Protein AF-A0A5J6YXM9-F1 (afdb_monomer)

Foldseek 3Di:
DDPDDPVVVVVVLVVQLVVLVVLLVLLVVLCVVCVVDVDPSNVLSVVLVVLSVVSVVCNVPVVSPVVDVVNVVVNVVSSVSSVVSVVVVVVVVVVD

pLDDT: mean 81.73, std 10.86, range [43.12, 93.12]

Sequence (96 aa):
MSRKPARLSFELALQLRLLSAAGALLIFTLLWAGFIYPSLITLPALLVTPALFVLLAAVVSPQFVETRPWLRTYLLLSVGLSVVCWVFILVWFSRN

Mean predicted aligned error: 7.25 Å

Structure (mmCIF, N/CA/C/O backbone):
data_AF-A0A5J6YXM9-F1
#
_entry.id   AF-A0A5J6YXM9-F1
#
loop_
_atom_site.group_PDB
_atom_site.id
_atom_site.type_symbol
_atom_site.label_atom_id
_atom_site.label_alt_id
_atom_site.label_comp_id
_atom_site.label_asym_id
_atom_site.label_entity_id
_atom_site.label_seq_id
_atom_site.pdbx_PDB_ins_code
_atom_site.Cartn_x
_atom_site.Cartn_y
_atom_site.Cartn_z
_atom_site.occupancy
_atom_site.B_iso_or_equiv
_atom_site.auth_seq_id
_atom_site.auth_comp_id
_atom_site.auth_asym_id
_atom_site.auth_atom_id
_atom_site.pdbx_PDB_model_num
ATOM 1 N N . MET A 1 1 ? -25.259 -16.755 30.640 1.00 43.12 1 MET A N 1
ATOM 2 C CA . MET A 1 1 ? -24.291 -15.648 30.458 1.00 43.12 1 MET A CA 1
ATOM 3 C C . MET A 1 1 ? -23.193 -16.097 29.497 1.00 43.12 1 MET A C 1
ATOM 5 O O . MET A 1 1 ? -22.239 -16.743 29.914 1.00 43.12 1 MET A O 1
ATOM 9 N N . SER A 1 2 ? -23.369 -15.844 28.197 1.00 45.78 2 SER A N 1
ATOM 10 C CA . SER A 1 2 ? -22.435 -16.282 27.150 1.00 45.78 2 SER A CA 1
ATOM 11 C C . SER A 1 2 ? -21.250 -15.313 27.065 1.00 45.78 2 SER A C 1
ATOM 13 O O . SER A 1 2 ? -21.340 -14.246 26.462 1.00 45.78 2 SER A O 1
ATOM 15 N N . ARG A 1 3 ? -20.134 -15.654 27.722 1.00 51.84 3 ARG A N 1
ATOM 16 C CA . ARG A 1 3 ? -18.860 -14.919 27.631 1.00 51.84 3 ARG A CA 1
ATOM 17 C C . ARG A 1 3 ? -18.154 -15.229 26.305 1.00 51.84 3 ARG A C 1
ATOM 19 O O . ARG A 1 3 ? -17.130 -15.902 26.300 1.00 51.84 3 ARG A O 1
ATOM 26 N N . LYS A 1 4 ? -18.671 -14.744 25.177 1.00 60.19 4 LYS A N 1
ATOM 27 C CA . LYS A 1 4 ? -17.903 -14.637 23.922 1.00 60.19 4 LYS A CA 1
ATOM 28 C C . LYS A 1 4 ? -18.357 -13.397 23.142 1.00 60.19 4 LYS A C 1
ATOM 30 O O . LYS A 1 4 ? -19.360 -13.467 22.443 1.00 60.19 4 LYS A O 1
ATOM 35 N N . PRO A 1 5 ? -17.634 -12.266 23.288 1.00 51.97 5 PRO A N 1
ATOM 36 C CA . PRO A 1 5 ? -17.371 -11.440 22.102 1.00 51.97 5 PRO A CA 1
ATOM 37 C C . PRO A 1 5 ? -15.985 -10.754 22.061 1.00 51.97 5 PRO A C 1
ATOM 39 O O . PRO A 1 5 ? -15.738 -9.966 21.162 1.00 51.97 5 PRO A O 1
ATOM 42 N N . ALA A 1 6 ? -15.056 -11.021 22.990 1.00 54.19 6 ALA A N 1
ATOM 43 C CA . ALA A 1 6 ? -13.776 -10.285 23.045 1.00 54.19 6 ALA A CA 1
ATOM 44 C C . ALA A 1 6 ? -12.651 -10.862 22.158 1.00 54.19 6 ALA A C 1
ATOM 46 O O . ALA A 1 6 ? -11.747 -10.142 21.753 1.00 54.19 6 ALA A O 1
ATOM 47 N N . ARG A 1 7 ? -12.676 -12.167 21.847 1.00 53.88 7 ARG A N 1
ATOM 48 C CA . ARG A 1 7 ? -11.641 -12.788 20.992 1.00 53.88 7 ARG A CA 1
ATOM 49 C C . ARG A 1 7 ? -11.834 -12.488 19.505 1.00 53.88 7 ARG A C 1
ATOM 51 O O . ARG A 1 7 ? -10.852 -12.324 18.796 1.00 53.88 7 ARG A O 1
ATOM 58 N N . LEU A 1 8 ? -13.085 -12.378 19.057 1.00 54.84 8 LEU A N 1
ATOM 59 C CA . LEU A 1 8 ? -13.418 -12.113 17.654 1.00 54.84 8 LEU A CA 1
ATOM 60 C C . LEU A 1 8 ? -13.002 -10.695 17.236 1.00 54.84 8 LEU A C 1
ATOM 62 O O . LEU A 1 8 ? -12.493 -10.511 16.139 1.00 54.84 8 LEU A O 1
ATOM 66 N N . SER A 1 9 ? -13.135 -9.713 18.134 1.00 64.44 9 SER A N 1
ATOM 67 C CA . SER A 1 9 ? -12.642 -8.351 17.901 1.00 64.44 9 SER A CA 1
ATOM 68 C C . SER A 1 9 ? -11.114 -8.263 17.912 1.00 64.44 9 SER A C 1
ATOM 70 O O . SER A 1 9 ? -10.545 -7.486 17.151 1.00 64.44 9 SER A O 1
ATOM 72 N N . PHE A 1 10 ? -10.439 -9.073 18.734 1.00 70.06 10 PHE A N 1
ATOM 73 C CA . PHE A 1 10 ? -8.978 -9.103 18.790 1.00 70.06 10 PHE A CA 1
ATOM 74 C C . PHE A 1 10 ? -8.353 -9.677 17.513 1.00 70.06 10 PHE A C 1
ATOM 76 O O . PHE A 1 10 ? -7.426 -9.077 16.973 1.00 70.06 10 PHE A O 1
ATOM 83 N N . GLU A 1 11 ? -8.867 -10.799 16.999 1.00 77.00 11 GLU A N 1
ATOM 84 C CA . GLU A 1 11 ? -8.364 -11.368 15.742 1.00 77.00 11 GLU A CA 1
ATOM 85 C C . GLU A 1 11 ? -8.632 -10.452 14.548 1.00 77.00 11 GLU A C 1
ATOM 87 O O . GLU A 1 11 ? -7.741 -10.256 13.723 1.00 77.00 11 GLU A O 1
ATOM 92 N N . LEU A 1 12 ? -9.811 -9.825 14.488 1.00 76.69 12 LEU A N 1
ATOM 93 C CA . LEU A 1 12 ? -10.138 -8.881 13.422 1.00 76.69 12 LEU A CA 1
ATOM 94 C C . LEU A 1 12 ? -9.210 -7.656 13.455 1.00 76.69 12 LEU A C 1
ATOM 96 O O . LEU A 1 12 ? -8.677 -7.245 12.426 1.00 76.69 12 LEU A O 1
ATOM 100 N N . ALA A 1 13 ? -8.948 -7.115 14.650 1.00 75.50 13 ALA A N 1
ATOM 101 C CA . ALA A 1 13 ? -8.008 -6.015 14.836 1.00 75.50 13 ALA A CA 1
ATOM 102 C C . ALA A 1 13 ? -6.573 -6.414 14.457 1.00 75.50 13 ALA A C 1
ATOM 104 O O . ALA A 1 13 ? -5.861 -5.626 13.838 1.00 75.50 13 ALA A O 1
ATOM 105 N N . LEU A 1 14 ? -6.144 -7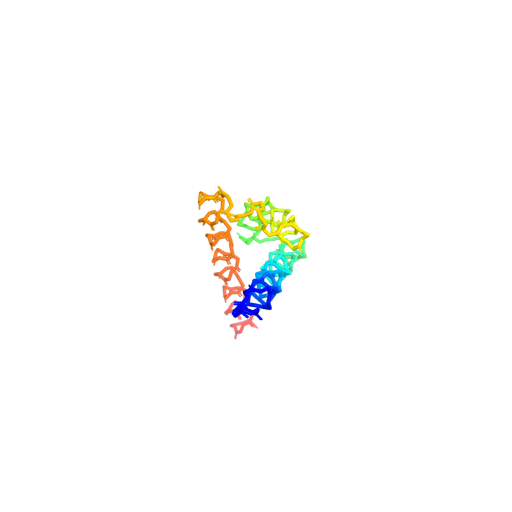.637 14.785 1.00 82.69 14 LEU A N 1
ATOM 106 C CA . LEU A 1 14 ? -4.834 -8.155 14.390 1.00 82.69 14 LEU A CA 1
ATOM 107 C C . LEU A 1 14 ? -4.721 -8.290 12.866 1.00 82.69 14 LEU A C 1
ATOM 109 O O . LEU A 1 14 ? -3.728 -7.851 12.290 1.00 82.69 14 LEU A O 1
ATOM 113 N N . GLN A 1 15 ? -5.742 -8.842 12.208 1.00 84.06 15 GLN A N 1
ATOM 114 C CA . GLN A 1 15 ? -5.794 -8.959 10.750 1.00 84.06 15 GLN A CA 1
ATOM 115 C C . GLN A 1 15 ? -5.722 -7.589 10.071 1.00 84.06 15 GLN A C 1
ATOM 117 O O . GLN A 1 15 ? -4.943 -7.415 9.137 1.00 84.06 15 GLN A O 1
ATOM 122 N N . LEU A 1 16 ? -6.472 -6.601 10.567 1.00 80.81 16 LEU A N 1
ATOM 123 C CA . LEU A 1 16 ? -6.425 -5.222 10.074 1.00 80.81 16 LEU A CA 1
ATOM 124 C C . LEU A 1 16 ? -5.030 -4.615 10.214 1.00 80.81 16 LEU A C 1
ATOM 126 O O . LEU A 1 16 ? -4.518 -4.042 9.258 1.00 80.81 16 LEU A O 1
ATOM 130 N N . ARG A 1 17 ? -4.382 -4.798 11.367 1.00 86.12 17 ARG A N 1
ATOM 131 C CA . ARG A 1 17 ? -3.011 -4.322 11.589 1.00 86.12 17 ARG A CA 1
ATOM 132 C C . ARG A 1 17 ? -2.015 -4.973 10.641 1.00 86.12 17 ARG A C 1
ATOM 134 O O . ARG A 1 17 ? -1.193 -4.271 10.064 1.00 86.12 17 ARG A O 1
ATOM 141 N N . LEU A 1 18 ? -2.096 -6.290 10.456 1.00 87.62 18 LEU A N 1
ATOM 142 C CA . LEU A 1 18 ? -1.227 -7.016 9.528 1.00 87.62 18 LEU A CA 1
ATOM 143 C C . LEU A 1 18 ? -1.457 -6.565 8.082 1.00 87.62 18 LEU A C 1
ATOM 145 O O . LEU A 1 18 ? -0.494 -6.336 7.356 1.00 87.62 18 LEU A O 1
ATOM 149 N N . LEU A 1 19 ? -2.714 -6.372 7.680 1.00 86.19 19 LEU A N 1
ATOM 150 C CA . LEU A 1 19 ? -3.063 -5.887 6.348 1.00 86.19 19 LEU A CA 1
ATOM 151 C C . LEU A 1 19 ? -2.557 -4.455 6.121 1.00 86.19 19 LEU A C 1
ATOM 153 O O . LEU A 1 19 ? -1.987 -4.158 5.072 1.00 86.19 19 LEU A O 1
ATOM 157 N N . SER A 1 20 ? -2.715 -3.574 7.111 1.00 86.56 20 SER A N 1
ATOM 158 C CA . SER A 1 20 ? -2.185 -2.212 7.057 1.00 86.56 20 SER A CA 1
ATOM 159 C C . SER A 1 20 ? -0.659 -2.191 7.020 1.00 86.56 20 SER A C 1
ATOM 161 O O . SER A 1 20 ? -0.089 -1.424 6.249 1.00 86.56 20 SER A O 1
ATOM 163 N N . ALA A 1 21 ? 0.005 -3.063 7.782 1.00 88.12 21 ALA A N 1
ATOM 164 C CA . ALA A 1 21 ? 1.457 -3.202 7.756 1.00 88.12 21 ALA A CA 1
ATOM 165 C C . ALA A 1 21 ? 1.950 -3.704 6.392 1.00 88.12 21 ALA A C 1
ATOM 167 O O . ALA A 1 21 ? 2.903 -3.152 5.848 1.00 88.12 21 ALA A O 1
ATOM 168 N N . ALA A 1 22 ? 1.272 -4.694 5.804 1.00 90.12 22 ALA A N 1
ATOM 169 C CA . ALA A 1 22 ? 1.585 -5.196 4.469 1.00 90.12 22 ALA A CA 1
ATOM 170 C C . ALA A 1 22 ? 1.407 -4.110 3.395 1.00 90.12 22 ALA A C 1
ATOM 172 O O . ALA A 1 22 ? 2.288 -3.919 2.558 1.00 90.12 22 ALA A O 1
ATOM 173 N N . GLY A 1 23 ? 0.309 -3.348 3.452 1.00 88.69 23 GLY A N 1
ATOM 174 C CA . GLY A 1 23 ? 0.086 -2.208 2.561 1.00 88.69 23 GLY A CA 1
ATOM 175 C C . GLY A 1 23 ? 1.154 -1.124 2.723 1.00 88.69 23 GLY A C 1
ATOM 176 O O . GLY A 1 23 ? 1.680 -0.625 1.731 1.00 88.69 23 GLY A O 1
ATOM 177 N N . ALA A 1 24 ? 1.527 -0.794 3.964 1.00 90.62 24 ALA A N 1
ATOM 178 C CA . ALA A 1 24 ? 2.585 0.172 4.241 1.00 90.62 24 ALA A CA 1
ATOM 179 C C . ALA A 1 24 ? 3.931 -0.298 3.673 1.00 90.62 24 ALA A C 1
ATOM 181 O O . ALA A 1 24 ? 4.627 0.475 3.021 1.00 90.62 24 ALA A O 1
ATOM 182 N N . LEU A 1 25 ? 4.273 -1.574 3.856 1.00 93.12 25 LEU A N 1
ATOM 183 C CA . LEU A 1 25 ? 5.500 -2.164 3.325 1.00 93.12 25 LEU A CA 1
ATOM 184 C C . LEU A 1 25 ? 5.532 -2.134 1.787 1.00 93.12 25 LEU A C 1
ATOM 186 O O . LEU A 1 25 ? 6.556 -1.806 1.186 1.00 93.12 25 LEU A O 1
ATOM 190 N N . LEU A 1 26 ? 4.400 -2.406 1.137 1.00 91.56 26 LEU A N 1
ATOM 191 C CA . LEU A 1 26 ? 4.269 -2.336 -0.318 1.00 91.56 26 LEU A CA 1
ATOM 192 C C . LEU A 1 26 ? 4.468 -0.906 -0.855 1.00 91.56 26 LEU A C 1
ATOM 194 O O . LEU A 1 26 ? 5.202 -0.710 -1.824 1.00 91.56 26 LEU A O 1
ATOM 198 N N . ILE A 1 27 ? 3.876 0.100 -0.205 1.00 90.25 27 ILE A N 1
ATOM 199 C CA . ILE A 1 27 ? 4.069 1.512 -0.578 1.00 90.25 27 ILE A CA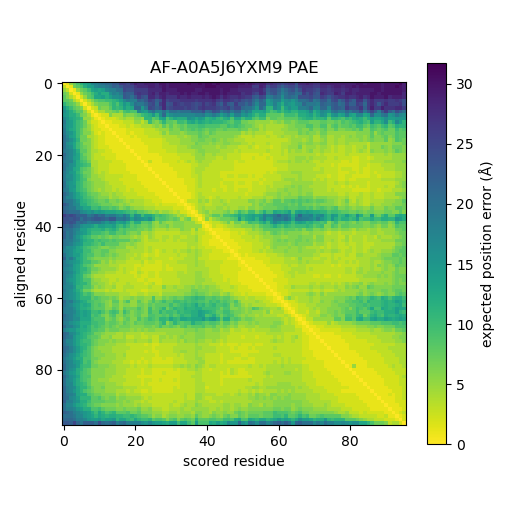 1
ATOM 200 C C . ILE A 1 27 ? 5.511 1.959 -0.305 1.00 90.25 27 ILE A C 1
ATOM 202 O O . ILE A 1 27 ? 6.119 2.634 -1.134 1.00 90.25 27 ILE A O 1
ATOM 206 N N . PHE A 1 28 ? 6.084 1.563 0.832 1.00 91.12 28 PHE A N 1
ATOM 207 C CA . PHE A 1 28 ? 7.458 1.900 1.200 1.00 91.12 28 PHE A CA 1
ATOM 208 C C . PHE A 1 28 ? 8.470 1.361 0.185 1.00 91.12 28 PHE A C 1
ATOM 210 O O . PHE A 1 28 ? 9.338 2.092 -0.286 1.00 91.12 28 PHE A O 1
ATOM 217 N N . THR A 1 29 ? 8.337 0.091 -0.194 1.00 90.31 29 THR A N 1
ATOM 218 C CA . THR A 1 29 ? 9.221 -0.527 -1.190 1.00 90.31 29 THR A CA 1
ATOM 219 C C . THR A 1 29 ? 9.049 0.100 -2.574 1.00 90.31 29 THR A C 1
ATOM 221 O O . THR A 1 29 ? 10.035 0.246 -3.293 1.00 90.31 29 THR A O 1
ATOM 224 N N . LEU A 1 30 ? 7.841 0.548 -2.934 1.00 88.62 30 LEU A N 1
ATOM 225 C CA . LEU A 1 30 ? 7.609 1.295 -4.171 1.00 88.62 30 LEU A CA 1
ATOM 226 C C . LEU A 1 30 ? 8.298 2.668 -4.161 1.00 88.62 30 LEU A C 1
ATOM 228 O O . LEU A 1 30 ? 8.914 3.052 -5.151 1.00 88.62 30 LEU A O 1
ATOM 232 N N . LEU A 1 31 ? 8.213 3.401 -3.047 1.00 88.31 31 LEU A N 1
ATOM 233 C CA . LEU A 1 31 ? 8.917 4.676 -2.867 1.00 88.31 31 LEU A CA 1
ATOM 234 C C . LEU A 1 31 ? 10.429 4.495 -2.980 1.00 88.31 31 LEU A C 1
ATOM 236 O O . LEU A 1 31 ? 11.097 5.259 -3.673 1.00 88.31 31 LEU A O 1
ATOM 240 N N . TRP A 1 32 ? 10.952 3.450 -2.342 1.00 87.12 32 TRP A N 1
ATOM 241 C CA . TRP A 1 32 ? 12.358 3.084 -2.435 1.00 87.12 32 TRP A CA 1
ATOM 242 C C . TRP A 1 32 ? 12.771 2.764 -3.878 1.00 87.12 32 TRP A C 1
ATOM 244 O O . TRP A 1 32 ? 13.777 3.279 -4.362 1.00 87.12 32 TRP A O 1
ATOM 254 N N . ALA A 1 33 ? 11.960 1.984 -4.600 1.00 83.62 33 ALA A N 1
ATOM 255 C CA . ALA A 1 33 ? 12.187 1.690 -6.013 1.00 83.62 33 ALA A CA 1
ATOM 256 C C . ALA A 1 33 ? 12.166 2.961 -6.881 1.00 83.62 33 ALA A C 1
ATOM 258 O O . ALA A 1 33 ? 13.031 3.122 -7.738 1.00 83.62 33 ALA A O 1
ATOM 259 N N . GLY A 1 34 ? 11.235 3.886 -6.627 1.00 81.75 34 GLY A N 1
ATOM 260 C CA . GLY A 1 34 ? 11.174 5.180 -7.312 1.00 81.75 34 GLY A CA 1
ATOM 261 C C . GLY A 1 34 ? 12.377 6.085 -7.027 1.00 81.75 34 GLY A C 1
ATOM 262 O O . GLY A 1 34 ? 12.773 6.853 -7.899 1.00 81.75 34 GLY A O 1
ATOM 263 N N . PHE A 1 35 ? 12.987 5.978 -5.842 1.00 82.25 35 PHE A N 1
ATOM 264 C CA . PHE A 1 35 ? 14.206 6.715 -5.497 1.00 82.25 35 PHE A CA 1
ATOM 265 C C . PHE A 1 35 ? 15.451 6.145 -6.188 1.00 82.25 35 PHE A C 1
ATOM 267 O O . PHE A 1 35 ? 16.271 6.906 -6.697 1.00 82.25 35 PHE A O 1
ATOM 274 N N . ILE A 1 36 ? 15.592 4.815 -6.227 1.00 82.62 36 ILE A N 1
ATOM 275 C CA . ILE A 1 36 ? 16.733 4.150 -6.879 1.00 82.62 36 ILE A CA 1
ATOM 276 C C . ILE A 1 36 ? 16.646 4.270 -8.404 1.00 82.62 36 ILE A C 1
ATOM 278 O O . ILE A 1 36 ? 17.659 4.492 -9.065 1.00 82.62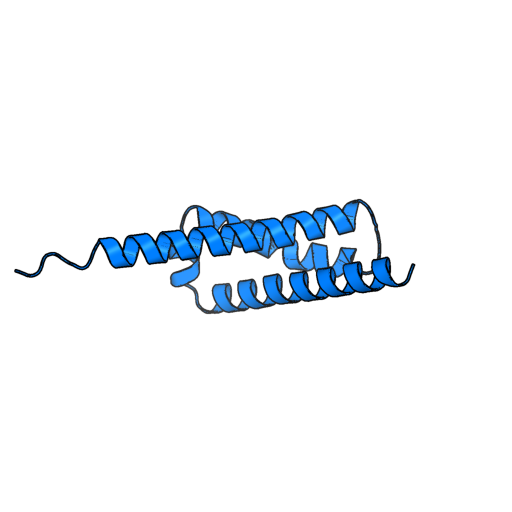 36 ILE A O 1
ATOM 282 N N . TYR A 1 37 ? 15.442 4.135 -8.961 1.00 76.06 37 TYR A N 1
ATOM 283 C CA . TYR A 1 37 ? 15.183 4.191 -10.397 1.00 76.06 37 TYR A CA 1
ATOM 284 C C . TYR A 1 37 ? 14.246 5.360 -10.718 1.00 76.06 37 TYR A C 1
ATOM 286 O O . TYR A 1 37 ? 13.050 5.135 -10.959 1.00 76.06 37 TYR A O 1
ATOM 294 N N . PRO A 1 38 ? 14.763 6.606 -10.741 1.00 68.75 38 PRO A N 1
ATOM 295 C CA . PRO A 1 38 ? 13.968 7.772 -11.098 1.00 68.75 38 PRO A CA 1
ATOM 296 C C . PRO A 1 38 ? 13.429 7.592 -12.522 1.00 68.75 38 PRO A C 1
ATOM 298 O O . PRO A 1 38 ? 14.157 7.628 -13.511 1.00 68.75 38 PRO A O 1
ATOM 301 N N . SER A 1 39 ? 12.133 7.312 -12.608 1.00 70.50 39 SER A N 1
ATOM 302 C CA . SER A 1 39 ? 11.428 6.885 -13.820 1.00 70.50 39 SER A CA 1
ATOM 303 C C . SER A 1 39 ? 9.968 7.359 -13.789 1.00 70.50 39 SER A C 1
ATOM 305 O O . SER A 1 39 ? 9.563 8.113 -12.899 1.00 70.50 39 SER A O 1
ATOM 307 N N . LEU A 1 40 ? 9.134 6.893 -14.726 1.00 71.75 40 LEU A N 1
ATOM 308 C CA . LEU A 1 40 ? 7.686 7.164 -14.744 1.00 71.75 40 LEU A CA 1
ATOM 309 C C . LEU A 1 40 ? 6.966 6.775 -13.437 1.00 71.75 40 LEU A C 1
ATOM 311 O O . LEU A 1 40 ? 5.880 7.279 -13.164 1.00 71.75 40 LEU A O 1
ATOM 315 N N . ILE A 1 41 ? 7.567 5.914 -12.613 1.00 78.19 41 ILE A N 1
ATOM 316 C CA . ILE A 1 41 ? 6.976 5.411 -11.368 1.00 78.19 41 ILE A CA 1
ATOM 317 C C . ILE A 1 41 ? 7.179 6.382 -10.190 1.00 78.19 41 ILE A C 1
ATOM 319 O O . ILE A 1 41 ? 6.466 6.311 -9.191 1.00 78.19 41 ILE A O 1
ATOM 323 N N . THR A 1 42 ? 8.087 7.350 -10.316 1.00 79.94 42 THR A N 1
ATOM 324 C CA . THR A 1 42 ? 8.384 8.316 -9.245 1.00 79.94 42 THR A CA 1
ATOM 325 C C . THR A 1 42 ? 7.170 9.188 -8.906 1.00 79.94 42 THR A C 1
ATOM 327 O O . THR A 1 42 ? 6.878 9.421 -7.737 1.00 79.94 42 THR A O 1
ATOM 330 N N . LEU A 1 43 ? 6.409 9.622 -9.918 1.00 83.62 43 LEU A N 1
ATOM 331 C CA . LEU A 1 43 ? 5.188 10.417 -9.735 1.00 83.62 43 LEU A CA 1
ATOM 332 C C . LEU A 1 43 ? 4.082 9.659 -8.977 1.00 83.62 43 LEU A C 1
ATOM 334 O O . LEU A 1 43 ? 3.615 10.171 -7.957 1.00 83.62 43 LEU A O 1
ATOM 338 N N . PRO A 1 44 ? 3.656 8.451 -9.402 1.00 82.00 44 PRO A N 1
ATOM 339 C CA . PRO A 1 44 ? 2.662 7.694 -8.651 1.00 82.00 44 PRO A CA 1
ATOM 340 C C . PRO A 1 44 ? 3.167 7.274 -7.270 1.00 82.00 44 PRO A C 1
ATOM 342 O O . PRO A 1 44 ? 2.372 7.289 -6.334 1.00 82.00 44 PRO A O 1
ATOM 345 N N . ALA A 1 45 ? 4.464 6.984 -7.103 1.00 82.25 45 ALA A N 1
ATOM 346 C CA . ALA A 1 45 ? 5.045 6.715 -5.789 1.00 82.25 45 ALA A CA 1
ATOM 347 C C . ALA A 1 45 ? 4.881 7.922 -4.844 1.00 82.25 45 ALA A C 1
ATOM 349 O O . ALA A 1 45 ? 4.391 7.768 -3.727 1.00 82.25 45 ALA A O 1
ATOM 350 N N . LEU A 1 46 ? 5.175 9.140 -5.314 1.00 84.75 46 LEU A N 1
ATOM 351 C CA . LEU A 1 46 ? 4.982 10.359 -4.524 1.00 84.75 46 LEU A CA 1
A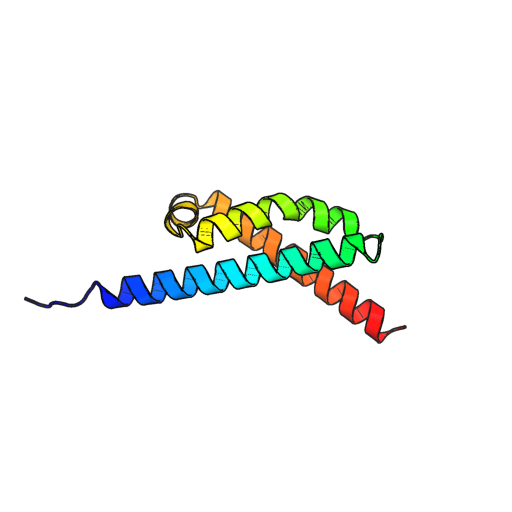TOM 352 C C . LEU A 1 46 ? 3.510 10.590 -4.143 1.00 84.75 46 LEU A C 1
ATOM 354 O O . LEU A 1 46 ? 3.233 10.958 -2.999 1.00 84.75 46 LEU A O 1
ATOM 358 N N . LEU A 1 47 ? 2.568 10.312 -5.051 1.00 87.12 47 LEU A N 1
ATOM 359 C CA . LEU A 1 47 ? 1.127 10.453 -4.796 1.00 87.12 47 LEU A CA 1
ATOM 360 C C . LEU A 1 47 ? 0.605 9.515 -3.696 1.00 87.12 47 LEU A C 1
ATOM 362 O O . LEU A 1 47 ? -0.340 9.870 -2.989 1.00 87.12 47 LEU A O 1
ATOM 366 N N . VAL A 1 48 ? 1.211 8.335 -3.530 1.00 88.50 48 VAL A N 1
ATOM 367 C CA . VAL A 1 48 ? 0.820 7.366 -2.490 1.00 88.50 48 VAL A CA 1
ATOM 368 C C . VAL A 1 48 ? 1.577 7.543 -1.170 1.00 88.50 48 VAL A C 1
ATOM 370 O O . VAL A 1 48 ? 1.229 6.903 -0.180 1.00 88.50 48 VAL A O 1
ATOM 373 N N . THR A 1 49 ? 2.560 8.446 -1.098 1.00 87.75 49 THR A N 1
ATOM 374 C CA . THR A 1 49 ? 3.314 8.734 0.139 1.00 87.75 49 THR A CA 1
ATOM 375 C C . THR A 1 49 ? 2.426 9.082 1.340 1.00 87.75 49 THR A C 1
ATOM 377 O O . THR A 1 49 ? 2.669 8.549 2.422 1.00 87.75 49 THR A O 1
ATOM 380 N N . PRO A 1 50 ? 1.371 9.914 1.221 1.00 87.44 50 PRO A N 1
ATOM 381 C CA . PRO A 1 50 ? 0.507 10.210 2.363 1.00 87.44 50 PRO A CA 1
ATOM 382 C C . PRO A 1 50 ? -0.213 8.957 2.882 1.00 87.44 50 PRO A C 1
ATOM 384 O O . PRO A 1 50 ? -0.401 8.806 4.090 1.00 87.44 50 PRO A O 1
ATOM 387 N N . ALA A 1 51 ? -0.554 8.018 1.993 1.00 87.75 51 ALA A N 1
ATOM 388 C CA . ALA A 1 51 ? -1.179 6.756 2.370 1.00 87.75 51 ALA A CA 1
ATOM 389 C C . ALA A 1 51 ? -0.252 5.863 3.209 1.00 87.75 51 ALA A C 1
ATOM 391 O O . ALA A 1 51 ? -0.749 5.149 4.077 1.00 87.75 51 ALA A O 1
ATOM 392 N N . LEU A 1 52 ? 1.074 5.952 3.036 1.00 89.12 52 LEU A N 1
ATOM 393 C CA . LEU A 1 52 ? 2.041 5.255 3.893 1.00 89.12 52 LEU A CA 1
ATOM 394 C C . LEU A 1 52 ? 1.857 5.641 5.367 1.00 89.12 52 LEU A C 1
ATOM 396 O O . LEU A 1 52 ? 1.709 4.773 6.226 1.00 89.12 52 LEU A O 1
ATOM 400 N N . PHE A 1 53 ? 1.824 6.943 5.658 1.00 88.19 53 PHE A N 1
ATOM 401 C CA . PHE A 1 53 ? 1.675 7.445 7.026 1.00 88.19 53 PHE A CA 1
ATOM 402 C C . PHE A 1 53 ? 0.326 7.062 7.631 1.00 88.19 53 PHE A C 1
ATOM 404 O O . PHE A 1 53 ? 0.248 6.697 8.804 1.00 88.19 53 PHE A O 1
ATOM 411 N N . VAL A 1 54 ? -0.733 7.091 6.822 1.00 85.88 54 VAL A N 1
ATOM 412 C CA . VAL A 1 54 ? -2.072 6.698 7.266 1.00 85.88 54 VAL A CA 1
ATOM 413 C C . VAL A 1 54 ? -2.146 5.193 7.554 1.00 85.88 54 VAL A C 1
ATOM 415 O O . VAL A 1 54 ? -2.746 4.800 8.553 1.00 85.88 54 VAL A O 1
ATOM 418 N N . LEU A 1 55 ? -1.506 4.342 6.744 1.00 87.25 55 LEU A N 1
ATOM 419 C CA . LEU A 1 55 ? -1.427 2.900 7.008 1.00 87.25 55 LEU A CA 1
ATOM 420 C C . LEU A 1 55 ? -0.612 2.596 8.266 1.00 87.25 55 LEU A C 1
ATOM 422 O O . LEU A 1 55 ? -1.039 1.779 9.075 1.00 87.25 55 LEU A O 1
ATOM 426 N N . LEU A 1 56 ? 0.510 3.286 8.484 1.00 87.00 56 LEU A N 1
ATOM 427 C CA . LEU A 1 56 ? 1.286 3.157 9.722 1.00 87.00 56 LEU A CA 1
ATOM 428 C C . LEU A 1 56 ? 0.470 3.582 10.952 1.00 87.00 56 LEU A C 1
ATOM 430 O O . LEU A 1 56 ? 0.477 2.887 11.969 1.00 87.00 56 LEU A O 1
ATOM 434 N N . ALA A 1 57 ? -0.300 4.667 10.847 1.00 85.38 57 ALA A N 1
ATOM 435 C CA . ALA A 1 57 ? -1.227 5.072 11.900 1.00 85.38 57 ALA A CA 1
ATOM 436 C C . ALA A 1 57 ? -2.299 3.998 12.163 1.00 85.38 57 ALA A C 1
ATOM 438 O O . ALA A 1 57 ? -2.629 3.739 13.319 1.00 85.38 57 ALA A O 1
ATOM 439 N N . ALA A 1 58 ? -2.786 3.322 11.117 1.00 83.12 58 ALA A N 1
ATOM 440 C CA . ALA A 1 58 ? -3.747 2.223 11.222 1.00 83.12 58 ALA A CA 1
ATOM 441 C C . ALA A 1 58 ? -3.173 0.967 11.904 1.00 83.12 58 ALA A C 1
ATOM 443 O O . ALA A 1 58 ? -3.896 0.269 12.616 1.00 83.12 58 ALA A O 1
ATOM 444 N N . VAL A 1 59 ? -1.871 0.693 11.741 1.00 85.56 59 VAL A N 1
ATOM 445 C CA . VAL A 1 59 ? -1.175 -0.395 12.456 1.00 85.56 59 VAL A CA 1
ATOM 446 C C . VAL A 1 59 ? -1.196 -0.153 13.967 1.00 85.56 59 VAL A C 1
ATOM 448 O O . VAL A 1 59 ? -1.450 -1.071 14.749 1.00 85.56 59 VAL A O 1
ATOM 451 N N . VAL A 1 60 ? -0.963 1.088 14.397 1.00 84.06 60 VAL A N 1
ATOM 452 C CA . VAL A 1 60 ? -0.986 1.448 15.822 1.00 84.06 60 VAL A CA 1
ATOM 453 C C . VAL A 1 60 ? -2.431 1.521 16.331 1.00 84.06 60 VAL A C 1
ATOM 455 O O . VAL A 1 60 ? -2.780 0.891 17.336 1.00 84.06 60 VAL A O 1
ATOM 458 N N . SER A 1 61 ? -3.292 2.228 15.597 1.00 83.88 61 SER A N 1
ATOM 459 C CA . SER A 1 61 ? -4.686 2.500 15.947 1.00 83.88 61 SER A CA 1
ATOM 460 C C . SER A 1 61 ? -5.638 2.198 14.775 1.00 83.88 61 SER A C 1
ATOM 462 O O . SER A 1 61 ? -5.933 3.082 13.965 1.00 83.88 61 SER A O 1
ATOM 464 N N . PRO A 1 62 ? -6.180 0.968 14.681 1.00 75.38 62 PRO A N 1
ATOM 465 C CA . PRO A 1 62 ? -7.073 0.582 13.580 1.00 75.38 62 PRO A CA 1
ATOM 466 C C . PRO A 1 62 ? -8.395 1.371 13.577 1.00 75.38 62 PRO A C 1
ATOM 468 O O . PRO A 1 62 ? -8.982 1.611 12.521 1.00 75.38 62 PRO A O 1
ATOM 471 N N . GLN A 1 63 ? -8.815 1.874 14.743 1.00 78.12 63 GLN A N 1
ATOM 472 C CA . GLN A 1 63 ? -10.028 2.684 14.921 1.00 78.12 63 GLN A CA 1
ATOM 473 C C . GLN A 1 63 ? -10.016 3.974 14.082 1.00 78.12 63 GLN A C 1
ATOM 475 O O . GLN A 1 63 ? -11.067 4.490 13.694 1.00 78.12 63 GLN A O 1
ATOM 480 N N . PHE A 1 64 ? -8.825 4.494 13.769 1.00 73.19 64 PHE A N 1
ATOM 481 C CA . PHE A 1 64 ? -8.664 5.697 12.954 1.00 73.19 64 PHE A CA 1
ATOM 482 C C . PHE A 1 64 ? -9.165 5.511 11.514 1.00 73.19 64 PHE A C 1
ATOM 484 O O . PHE A 1 64 ? -9.678 6.449 10.903 1.00 73.19 64 PHE A O 1
ATOM 491 N N . VAL A 1 65 ? -9.045 4.293 10.979 1.00 73.44 65 VAL A N 1
ATOM 492 C CA . VAL A 1 65 ? -9.499 3.951 9.625 1.00 73.44 65 VAL A CA 1
ATOM 493 C C . VAL A 1 65 ? -10.959 3.508 9.630 1.00 73.44 65 VAL A C 1
ATOM 495 O O . VAL A 1 65 ? -11.710 3.873 8.728 1.00 73.44 65 VAL A O 1
ATOM 498 N N . GLU A 1 66 ? -11.387 2.770 10.656 1.00 73.75 66 GLU A N 1
ATOM 499 C CA . GLU A 1 66 ? -12.771 2.284 10.770 1.00 73.75 66 GLU A CA 1
ATOM 500 C C . GLU A 1 66 ? -13.794 3.418 10.880 1.00 73.75 66 GLU A C 1
ATOM 502 O O . GLU A 1 66 ? -14.883 3.335 10.319 1.00 73.75 66 GLU A O 1
ATOM 507 N N . THR A 1 67 ? -13.431 4.509 11.554 1.00 79.00 67 THR A N 1
ATOM 508 C CA . THR A 1 67 ? -14.322 5.662 11.756 1.00 79.00 67 THR A CA 1
ATOM 509 C C . THR A 1 67 ? -14.538 6.509 10.500 1.00 79.00 67 THR A C 1
ATOM 511 O O . THR A 1 67 ? -15.446 7.340 10.475 1.00 79.00 67 THR A O 1
ATOM 514 N N . ARG A 1 68 ? -13.722 6.340 9.449 1.00 83.19 68 ARG A N 1
ATOM 515 C CA . ARG A 1 68 ? -13.690 7.244 8.289 1.00 83.19 68 ARG A CA 1
ATOM 516 C C . ARG A 1 68 ? -13.794 6.463 6.970 1.00 83.19 68 ARG A C 1
ATOM 518 O O . ARG A 1 68 ? -12.767 6.070 6.415 1.00 83.19 68 ARG A O 1
ATOM 525 N N . PRO A 1 69 ? -15.001 6.300 6.392 1.00 83.00 69 PRO A N 1
ATOM 526 C CA . PRO A 1 69 ? -15.191 5.495 5.181 1.00 83.00 69 PRO A CA 1
ATOM 527 C C . PRO A 1 69 ? -14.429 6.044 3.965 1.00 83.00 69 PRO A C 1
ATOM 529 O O . PRO A 1 69 ? -13.873 5.272 3.191 1.00 83.00 69 PRO A O 1
ATOM 532 N N . TRP A 1 70 ? -14.322 7.370 3.827 1.00 87.06 70 TRP A N 1
ATOM 533 C CA . TRP A 1 70 ? -13.550 8.003 2.749 1.00 87.06 70 TRP A CA 1
ATOM 534 C C . TRP A 1 70 ? -12.049 7.671 2.815 1.00 87.06 70 TRP A C 1
ATOM 536 O O . TRP A 1 70 ? -11.417 7.440 1.786 1.00 87.06 70 TRP A O 1
ATOM 546 N N . LEU A 1 71 ? -11.495 7.585 4.030 1.00 85.94 71 LEU A N 1
ATOM 547 C CA . LEU A 1 71 ? -10.094 7.257 4.275 1.00 85.94 71 LEU A CA 1
ATOM 548 C C . LEU A 1 71 ? -9.810 5.816 3.849 1.00 85.94 71 LEU A C 1
ATOM 550 O O . LEU A 1 71 ? -8.798 5.543 3.216 1.00 85.94 71 LEU A O 1
ATOM 554 N N . ARG A 1 72 ? -10.741 4.900 4.135 1.00 84.81 72 ARG A N 1
ATOM 555 C CA . ARG A 1 72 ? -10.657 3.510 3.686 1.00 84.81 72 ARG A CA 1
ATOM 556 C C . ARG A 1 72 ? -10.626 3.408 2.161 1.00 84.81 72 ARG A C 1
ATOM 558 O O . ARG A 1 72 ? -9.788 2.686 1.630 1.00 84.81 72 ARG A O 1
ATOM 565 N N . THR A 1 73 ? -11.491 4.140 1.458 1.00 87.50 73 THR A N 1
ATOM 566 C CA . THR A 1 73 ? -11.489 4.166 -0.014 1.00 87.50 73 THR A CA 1
ATOM 567 C C . THR A 1 73 ? -10.181 4.731 -0.559 1.00 87.50 73 THR A C 1
ATOM 569 O O . THR A 1 73 ? -9.594 4.137 -1.460 1.00 87.50 73 THR A O 1
ATOM 572 N N . TYR A 1 74 ? -9.686 5.829 0.020 1.00 88.44 74 TYR A N 1
ATOM 573 C CA . TYR A 1 74 ? -8.390 6.407 -0.338 1.00 88.44 74 TYR A CA 1
ATOM 574 C C . TYR A 1 74 ? -7.250 5.393 -0.168 1.00 88.44 74 TYR A C 1
ATOM 576 O O . TYR A 1 74 ? -6.498 5.162 -1.108 1.00 88.44 74 TYR A O 1
ATOM 584 N N . LEU A 1 75 ? -7.175 4.720 0.983 1.00 87.44 75 LEU A N 1
ATOM 585 C CA . LEU A 1 75 ? -6.158 3.703 1.257 1.00 87.44 75 LEU A CA 1
ATOM 586 C C . LEU A 1 75 ? -6.224 2.527 0.278 1.00 87.44 75 LEU A C 1
ATOM 588 O O . LEU A 1 75 ? -5.186 2.076 -0.199 1.00 87.44 75 LEU A O 1
ATOM 592 N N . LEU A 1 76 ? -7.427 2.043 -0.046 1.00 89.25 76 LEU A N 1
ATOM 593 C CA . LEU A 1 76 ? -7.612 0.972 -1.029 1.00 89.25 76 LEU A CA 1
ATOM 594 C C . LEU A 1 76 ? -7.142 1.395 -2.423 1.00 89.25 76 LEU A C 1
ATOM 596 O O . LEU A 1 76 ? -6.456 0.624 -3.089 1.00 89.25 76 LEU A O 1
ATOM 600 N N . LEU A 1 77 ? -7.466 2.620 -2.847 1.00 90.69 77 LEU A N 1
ATOM 601 C CA . LEU A 1 77 ? -6.999 3.168 -4.119 1.00 90.69 77 LEU A CA 1
ATOM 602 C C . LEU A 1 77 ? -5.477 3.333 -4.137 1.00 90.69 77 LEU A C 1
ATOM 604 O O . LEU A 1 77 ? -4.847 2.971 -5.126 1.00 90.69 77 LEU A O 1
ATOM 608 N N . SER A 1 78 ? -4.875 3.825 -3.051 1.00 90.94 78 SER A N 1
ATOM 609 C CA . SER A 1 78 ? -3.421 3.975 -2.949 1.00 90.94 78 SER A CA 1
ATOM 610 C C . SER A 1 78 ? -2.700 2.631 -2.994 1.00 90.94 78 SER A C 1
ATOM 612 O O . SER A 1 78 ? -1.757 2.481 -3.765 1.00 90.94 78 SER A O 1
ATOM 614 N N . VAL A 1 79 ? -3.171 1.632 -2.239 1.00 89.88 79 VAL A N 1
ATOM 615 C CA . VAL A 1 79 ? -2.614 0.271 -2.289 1.00 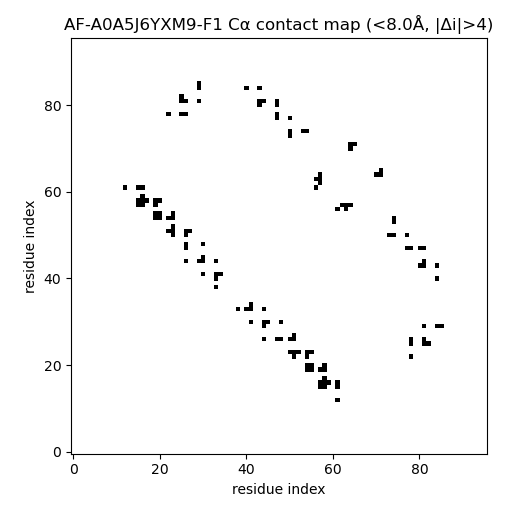89.88 79 VAL A CA 1
ATOM 616 C C . VAL A 1 79 ? -2.796 -0.333 -3.683 1.00 89.88 79 VAL A C 1
ATOM 618 O O . VAL A 1 79 ? -1.850 -0.897 -4.227 1.00 89.88 79 VAL A O 1
ATOM 621 N N . GLY A 1 80 ? -3.972 -0.171 -4.297 1.00 90.94 80 GLY A N 1
ATOM 622 C CA . GLY A 1 80 ? -4.241 -0.635 -5.659 1.00 90.94 80 GLY A CA 1
ATOM 623 C C . GLY A 1 80 ? -3.302 -0.009 -6.691 1.00 90.94 80 GLY A C 1
ATOM 624 O O . GLY A 1 80 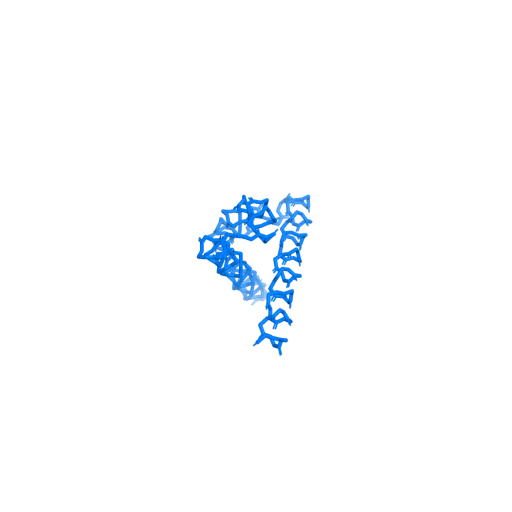? -2.701 -0.726 -7.490 1.00 90.94 80 GLY A O 1
ATOM 625 N N . LEU A 1 81 ? -3.105 1.311 -6.633 1.00 90.50 81 LEU A N 1
ATOM 626 C CA . LEU A 1 81 ? -2.165 2.019 -7.500 1.00 90.50 81 LEU A CA 1
ATOM 627 C C . LEU A 1 81 ? -0.738 1.496 -7.311 1.00 90.50 81 LEU A C 1
ATOM 629 O O . LEU A 1 81 ? -0.039 1.242 -8.290 1.00 90.50 81 LEU A O 1
ATOM 633 N N . SER A 1 82 ? -0.319 1.268 -6.066 1.00 89.25 82 SER A N 1
ATOM 634 C CA . SER A 1 82 ? 1.005 0.723 -5.783 1.00 89.25 82 SER A CA 1
ATOM 635 C C . SER A 1 82 ? 1.202 -0.698 -6.308 1.00 89.25 82 SER A C 1
ATOM 637 O O . SER A 1 82 ? 2.279 -1.004 -6.816 1.00 89.25 82 SER A O 1
ATOM 639 N N . VAL A 1 83 ? 0.175 -1.551 -6.251 1.00 91.62 83 VAL A N 1
ATOM 640 C CA . VAL A 1 83 ? 0.212 -2.888 -6.867 1.00 91.62 83 VAL A CA 1
ATOM 641 C C . VAL A 1 83 ? 0.367 -2.777 -8.383 1.00 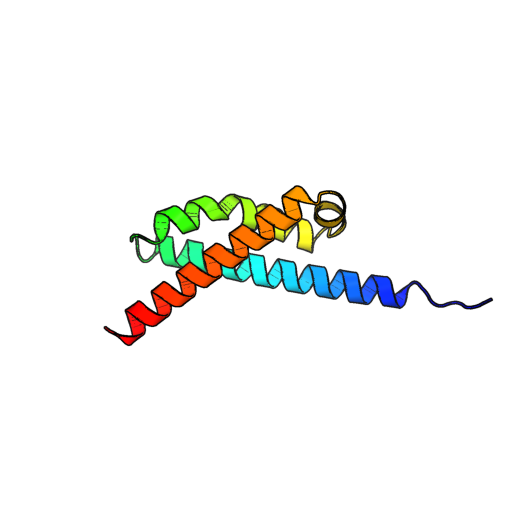91.62 83 VAL A C 1
ATOM 643 O O . VAL A 1 83 ? 1.212 -3.460 -8.953 1.00 91.62 83 VAL A O 1
ATOM 646 N N . VAL A 1 84 ? -0.389 -1.890 -9.038 1.00 91.56 84 VAL A N 1
ATOM 647 C CA . VAL A 1 84 ? -0.273 -1.659 -10.489 1.00 91.56 84 VAL A CA 1
ATOM 648 C C . VAL A 1 84 ? 1.140 -1.207 -10.862 1.00 91.56 84 VAL A C 1
ATOM 650 O O . VAL A 1 84 ? 1.717 -1.737 -11.812 1.00 91.56 84 VAL A O 1
ATOM 653 N N . CYS A 1 85 ? 1.733 -0.284 -10.098 1.00 89.25 85 CYS A N 1
ATOM 654 C CA . CYS A 1 85 ? 3.113 0.141 -10.324 1.00 89.25 85 CYS A CA 1
ATOM 655 C C . CYS A 1 85 ? 4.111 -1.013 -10.162 1.00 89.25 85 CYS A C 1
ATOM 657 O O . CYS A 1 85 ? 5.008 -1.156 -10.988 1.00 89.25 85 CYS A O 1
ATOM 659 N N . TRP A 1 86 ? 3.943 -1.865 -9.148 1.00 89.12 86 TRP A N 1
ATOM 660 C CA . TRP A 1 86 ? 4.788 -3.048 -8.964 1.00 89.12 86 TRP A CA 1
ATOM 661 C C . TRP A 1 86 ? 4.657 -4.058 -10.102 1.00 89.12 86 TRP A C 1
ATOM 663 O O . TRP A 1 86 ? 5.668 -4.547 -10.599 1.00 89.12 86 TRP A O 1
ATOM 673 N N . VAL A 1 87 ? 3.437 -4.341 -10.561 1.00 91.06 87 VAL A N 1
ATOM 674 C CA . VAL A 1 87 ? 3.213 -5.218 -11.721 1.00 91.06 87 VAL A CA 1
ATOM 675 C C . VAL A 1 87 ? 3.899 -4.646 -12.958 1.00 91.06 87 VAL A C 1
ATOM 677 O O . VAL A 1 87 ? 4.577 -5.380 -13.672 1.00 91.06 87 VAL A O 1
ATOM 680 N N . PHE A 1 88 ? 3.788 -3.336 -13.185 1.00 88.44 88 PHE A N 1
ATOM 681 C CA . PHE A 1 88 ? 4.480 -2.668 -14.284 1.00 88.44 88 PHE A CA 1
ATOM 682 C C . PHE A 1 88 ? 6.006 -2.818 -14.183 1.00 88.44 88 PHE A C 1
ATOM 684 O O . PHE A 1 88 ? 6.638 -3.191 -15.168 1.00 88.44 88 PHE A O 1
ATOM 691 N N . ILE A 1 89 ? 6.588 -2.605 -12.995 1.00 85.88 89 ILE A N 1
ATOM 692 C CA . ILE A 1 89 ? 8.023 -2.815 -12.736 1.00 85.88 89 ILE A CA 1
ATOM 693 C C . ILE A 1 89 ? 8.434 -4.255 -13.061 1.00 85.88 89 ILE A C 1
ATOM 695 O O . ILE A 1 89 ? 9.411 -4.471 -13.773 1.00 85.88 89 ILE A O 1
ATOM 699 N N . LEU A 1 90 ? 7.693 -5.246 -12.561 1.00 88.31 90 LEU A N 1
ATOM 700 C CA . LEU A 1 90 ? 8.012 -6.661 -12.763 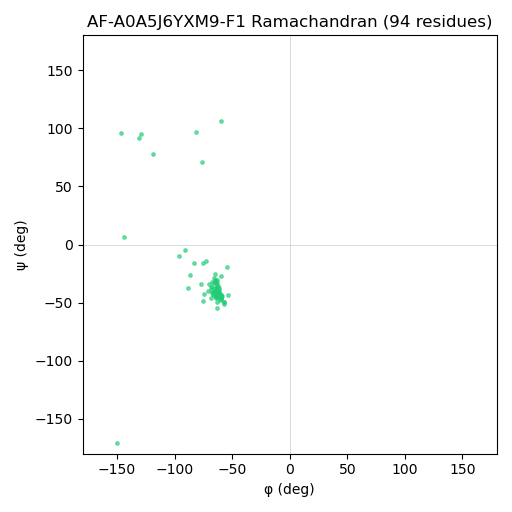1.00 88.31 90 LEU A CA 1
ATOM 701 C C . LEU A 1 90 ? 7.931 -7.065 -14.239 1.00 88.31 90 LEU A C 1
ATOM 703 O O . LEU A 1 90 ? 8.788 -7.802 -14.720 1.00 88.31 90 LEU A O 1
ATOM 707 N N . VAL A 1 91 ? 6.927 -6.567 -14.967 1.00 89.56 91 VAL A N 1
ATOM 708 C CA . VAL A 1 91 ? 6.788 -6.793 -16.415 1.00 89.56 91 VAL A CA 1
ATOM 709 C C . VAL A 1 91 ? 7.900 -6.101 -17.197 1.00 89.56 91 VAL A C 1
ATOM 711 O O . VAL A 1 91 ? 8.369 -6.635 -18.198 1.00 89.56 91 VAL A O 1
ATOM 714 N N . TRP A 1 92 ? 8.327 -4.916 -16.764 1.00 85.12 92 TRP A N 1
ATOM 715 C CA . TRP A 1 92 ? 9.462 -4.230 -17.370 1.00 85.12 92 TRP A CA 1
ATOM 716 C C . TRP A 1 92 ? 10.752 -5.038 -17.193 1.00 85.12 92 TRP A C 1
ATOM 718 O O . TRP A 1 92 ? 11.434 -5.314 -18.175 1.00 85.12 92 TRP A O 1
ATOM 728 N N . PHE A 1 93 ? 11.044 -5.485 -15.968 1.00 84.69 93 PHE A N 1
ATOM 729 C CA . PHE A 1 93 ? 12.217 -6.314 -15.679 1.00 84.69 93 PHE A CA 1
ATOM 730 C C . PHE A 1 93 ? 12.187 -7.682 -16.364 1.00 84.69 93 PHE A C 1
ATOM 732 O O . PHE A 1 93 ? 13.242 -8.199 -16.690 1.00 84.69 93 PHE A O 1
ATOM 739 N N . SER A 1 94 ? 11.019 -8.287 -16.594 1.00 88.81 94 SER A N 1
ATOM 740 C CA . SER A 1 94 ? 10.953 -9.586 -17.281 1.00 88.81 94 SER A CA 1
ATOM 741 C C . SER A 1 94 ? 11.188 -9.501 -18.790 1.00 88.81 94 SER A C 1
ATOM 743 O O . SER A 1 94 ? 11.424 -10.524 -19.431 1.00 88.81 94 SER A O 1
ATOM 745 N N . ARG A 1 95 ? 11.091 -8.300 -19.367 1.00 84.12 95 ARG A N 1
ATOM 746 C CA . ARG A 1 95 ? 11.296 -8.044 -20.798 1.00 84.12 95 ARG A CA 1
ATOM 747 C C . ARG A 1 95 ? 12.706 -7.572 -21.140 1.00 84.12 95 ARG A C 1
ATOM 749 O O . ARG A 1 95 ? 13.006 -7.471 -22.328 1.00 84.12 95 ARG A O 1
ATOM 756 N N . ASN A 1 96 ? 13.517 -7.246 -20.138 1.00 68.88 96 ASN A N 1
ATOM 757 C CA . ASN A 1 96 ? 14.819 -6.602 -20.284 1.00 68.88 96 ASN A CA 1
ATOM 758 C C . ASN A 1 96 ? 15.927 -7.511 -19.755 1.00 68.88 96 ASN A C 1
ATOM 760 O O . ASN A 1 96 ? 16.994 -7.552 -20.399 1.00 68.88 96 ASN A O 1
#

Secondary structure (DSSP, 8-state):
----SHHHHHHHHHHHHHHHHHHHHHHHHHHHHHHHS-STTHHHHHHHHHHHHHHHHHHH-THHHHT-HHHHHHHHHHHHHHHHHHHHHHHHHHH-

Radius of gyration: 16.33 Å; Cα contacts (8 Å, |Δi|>4): 70; chains: 1; bounding box: 41×27×51 Å

Solvent-accessible surface area (backbone atoms only — not comparable to full-atom values): 5246 Å² total; per-residue (Å²): 136,85,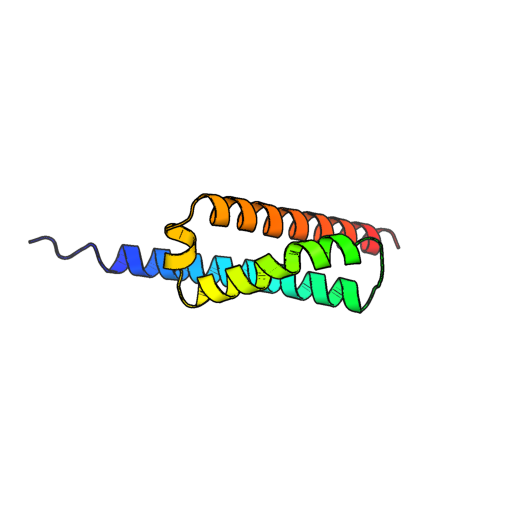93,74,69,68,66,66,56,50,52,52,52,49,51,50,22,51,52,24,44,51,46,25,49,52,44,50,53,44,41,51,47,21,66,78,50,78,50,89,56,31,61,61,32,60,71,34,48,67,48,33,58,52,22,53,48,24,43,79,40,53,64,70,43,73,78,30,69,70,56,46,53,50,45,52,51,39,48,50,52,45,50,53,52,50,53,51,50,53,55,51,62,73,76,108